Protein AF-X1Q2E0-F1 (afdb_monomer)

Foldseek 3Di:
DPQLPVPVVVVVVQVVCVVVVFHEAEAELVVQLCVVVVVADPPCLVVDDPVSSQVSSVVSLVVVLVVLVVHPHYDYPWFQWDDDDPDIDGGDDLVSVLSSVDPDFDQDDDDLVSSVVSCVVPHPDDDDSVRSVVVSVSRVVSRVCSVVSSVDD

Nearest PDB structures (foldseek):
  7owk-assembly1_B  TM=7.702E-01  e=1.950E-05  Candidatus Odinarchaeum yellowstonii
  6pk5-assembly1_A  TM=8.233E-01  e=7.791E-05  Methanotorris igneus
  6pk5-assembly2_E  TM=7.159E-01  e=9.754E-06  Methanotorris igneus
  7owl-assembly2_F  TM=7.571E-01  e=6.869E-05  Candidatus Odinarchaeum yellowstonii
  7owe-assembly1_E  TM=7.292E-01  e=2.923E-04  Candidatus Odinarchaeum yellowstonii

pLDDT: mean 93.04, std 6.75, range [54.41, 98.38]

Radius of gyration: 15.79 Å; Cα contacts (8 Å, |Δi|>4): 150; chains: 1; bounding box: 39×36×35 Å

Organism: NCBI:txid412755

InterPro domains:
  IPR027417 P-loop containing nucleoside triphosphate hydrolase [G3DSA:3.40.50.300] (1-150)

Structure (mmCIF, N/CA/C/O backbone):
data_AF-X1Q2E0-F1
#
_entry.id   AF-X1Q2E0-F1
#
loop_
_atom_site.group_PDB
_atom_site.id
_atom_site.type_symbol
_atom_site.label_atom_id
_atom_site.label_alt_id
_atom_site.label_comp_id
_atom_site.label_asym_id
_atom_site.label_entity_id
_atom_site.label_seq_id
_atom_site.pdbx_PDB_ins_code
_atom_site.Cartn_x
_atom_site.Cartn_y
_atom_site.Cartn_z
_atom_site.occupancy
_atom_site.B_iso_or_equiv
_atom_site.auth_seq_id
_atom_site.auth_comp_id
_atom_site.auth_asym_id
_atom_site.auth_atom_id
_atom_site.pdbx_PDB_model_num
ATOM 1 N N . MET A 1 1 ? 6.641 -2.786 -0.393 1.00 62.44 1 MET A N 1
ATOM 2 C CA . MET A 1 1 ? 7.461 -3.470 -1.410 1.00 62.44 1 MET A CA 1
ATOM 3 C C . MET A 1 1 ? 6.603 -4.415 -2.249 1.00 62.44 1 MET A C 1
ATOM 5 O O . MET A 1 1 ? 5.736 -5.084 -1.691 1.00 62.44 1 MET A O 1
ATOM 9 N N . VAL A 1 2 ? 6.780 -4.417 -3.577 1.00 74.19 2 VAL A N 1
ATOM 10 C CA . VAL A 1 2 ? 6.122 -5.377 -4.493 1.00 74.19 2 VAL A CA 1
ATOM 11 C C . VAL A 1 2 ? 6.821 -6.734 -4.370 1.00 74.19 2 VAL A C 1
ATOM 13 O O . VAL A 1 2 ? 8.008 -6.778 -4.065 1.00 74.19 2 VAL A O 1
ATOM 16 N N . GLY A 1 3 ? 6.097 -7.837 -4.553 1.00 75.00 3 GLY A N 1
ATOM 17 C CA . GLY A 1 3 ? 6.678 -9.182 -4.474 1.00 75.00 3 GLY A CA 1
ATOM 18 C C . GLY A 1 3 ? 6.811 -9.753 -3.060 1.00 75.00 3 GLY A C 1
ATOM 19 O O . GLY A 1 3 ? 7.333 -10.847 -2.911 1.00 75.00 3 GLY A O 1
ATOM 20 N N . VAL A 1 4 ? 6.315 -9.063 -2.021 1.00 83.31 4 VAL A N 1
ATOM 21 C CA . VAL A 1 4 ? 6.207 -9.615 -0.650 1.00 83.31 4 VAL A CA 1
ATOM 22 C C . VAL A 1 4 ? 4.940 -10.475 -0.475 1.00 83.31 4 VAL A C 1
ATOM 24 O O . VAL A 1 4 ? 4.862 -11.268 0.457 1.00 83.31 4 VAL A O 1
ATOM 27 N N . ASP A 1 5 ? 3.980 -10.390 -1.404 1.00 85.94 5 ASP A N 1
ATOM 28 C CA . ASP A 1 5 ? 2.653 -11.034 -1.331 1.00 85.94 5 ASP A CA 1
ATOM 29 C C . ASP A 1 5 ? 1.873 -10.669 -0.052 1.00 85.94 5 ASP A C 1
ATOM 31 O O . ASP A 1 5 ? 1.342 -11.501 0.688 1.00 85.94 5 ASP A O 1
ATOM 35 N N . LYS A 1 6 ? 1.811 -9.357 0.223 1.00 91.69 6 LYS A N 1
ATOM 36 C CA . LYS A 1 6 ? 1.080 -8.809 1.376 1.00 91.69 6 LYS A CA 1
ATOM 37 C C . LYS A 1 6 ? -0.389 -9.226 1.369 1.00 91.69 6 LYS A C 1
ATOM 39 O O . LYS A 1 6 ? -0.948 -9.468 2.430 1.00 91.69 6 LYS A O 1
ATOM 44 N N . LYS A 1 7 ? -1.014 -9.300 0.190 1.00 92.38 7 LYS A N 1
ATOM 45 C CA . LYS A 1 7 ? -2.447 -9.578 0.066 1.00 92.38 7 LYS A CA 1
ATOM 46 C C . LYS A 1 7 ? -2.789 -10.964 0.620 1.00 92.38 7 LYS A C 1
ATOM 48 O O . LYS A 1 7 ? -3.563 -11.043 1.567 1.00 92.38 7 LYS A O 1
ATOM 53 N N . SER A 1 8 ? -2.144 -12.018 0.116 1.00 92.75 8 SER A N 1
ATOM 54 C CA . SER A 1 8 ? -2.358 -13.395 0.587 1.00 92.75 8 SER A CA 1
ATOM 55 C C . SER A 1 8 ? -2.076 -13.544 2.085 1.00 92.75 8 SER A C 1
ATOM 57 O O . SER A 1 8 ? -2.806 -14.223 2.812 1.00 92.75 8 SER A O 1
ATOM 59 N N . TYR A 1 9 ? -1.031 -12.874 2.583 1.00 94.88 9 TYR A N 1
ATOM 60 C CA . TYR A 1 9 ? -0.718 -12.868 4.010 1.00 94.88 9 TYR A CA 1
ATOM 61 C C . TYR A 1 9 ? -1.828 -12.208 4.845 1.00 94.88 9 TYR A C 1
ATOM 63 O O . TYR A 1 9 ? -2.296 -12.793 5.819 1.00 94.88 9 TYR A O 1
ATOM 71 N N . LEU A 1 10 ? -2.299 -11.023 4.450 1.00 96.75 10 LEU A N 1
ATOM 72 C CA . LEU A 1 10 ? -3.339 -10.292 5.177 1.00 96.75 10 LEU A CA 1
ATOM 73 C C . LEU A 1 10 ? -4.707 -10.980 5.104 1.00 96.75 10 LEU A C 1
ATOM 75 O O . LEU A 1 10 ? -5.447 -10.957 6.082 1.00 96.75 10 LEU A O 1
ATOM 79 N N . GLU A 1 11 ? -5.025 -11.663 4.006 1.00 96.62 11 GLU A N 1
ATOM 80 C CA . GLU A 1 11 ? -6.220 -12.512 3.914 1.00 96.62 11 GLU A CA 1
ATOM 81 C C . GLU A 1 11 ? -6.176 -13.666 4.928 1.00 96.62 11 GLU A C 1
ATOM 83 O O . GLU A 1 11 ? -7.188 -13.990 5.553 1.00 96.62 11 GLU A O 1
ATOM 88 N N . LYS A 1 12 ? -4.997 -14.265 5.159 1.00 97.00 12 LYS A N 1
ATOM 89 C CA . LYS A 1 12 ? -4.812 -15.264 6.227 1.00 97.00 12 LYS A CA 1
ATOM 90 C C . LYS A 1 12 ? -5.002 -14.652 7.615 1.00 97.00 12 LYS A C 1
ATOM 92 O O . LYS A 1 12 ? -5.640 -15.291 8.444 1.00 97.00 12 LYS A O 1
ATOM 97 N N . VAL A 1 13 ? -4.510 -13.433 7.848 1.00 96.81 13 VAL A N 1
ATOM 98 C CA . VAL A 1 13 ? -4.729 -12.703 9.112 1.00 96.81 13 VAL A CA 1
ATOM 99 C C . VAL A 1 13 ? -6.219 -12.448 9.347 1.00 96.81 13 VAL A C 1
ATOM 101 O O . VAL A 1 13 ? -6.713 -12.727 10.434 1.00 96.81 13 VAL A O 1
ATOM 104 N N . CYS A 1 14 ? -6.952 -11.989 8.330 1.00 97.44 14 CYS A N 1
ATOM 105 C CA . CYS A 1 14 ? -8.390 -11.729 8.449 1.00 97.44 14 CYS A CA 1
ATOM 106 C C . CYS A 1 14 ? -9.177 -13.014 8.728 1.00 97.44 14 CYS A C 1
ATOM 108 O O . CYS A 1 14 ? -10.040 -13.028 9.600 1.00 97.44 14 CYS A O 1
ATOM 110 N N . ARG A 1 15 ? -8.840 -14.120 8.051 1.00 97.56 15 ARG A N 1
ATOM 111 C CA . ARG A 1 15 ? -9.437 -15.434 8.333 1.00 97.56 15 ARG A CA 1
ATOM 112 C C . ARG A 1 15 ? -9.165 -15.891 9.766 1.00 97.56 15 ARG A C 1
ATOM 114 O O . ARG A 1 15 ? -10.098 -16.294 10.448 1.00 97.56 15 ARG A O 1
ATOM 121 N N . PHE A 1 16 ? -7.922 -15.783 10.232 1.00 97.88 16 PHE A N 1
ATOM 122 C CA . PHE A 1 16 ? -7.570 -16.130 11.609 1.00 97.88 16 PHE A CA 1
ATOM 123 C C . PHE A 1 16 ? -8.332 -15.267 12.629 1.00 97.88 16 PHE A C 1
ATOM 125 O O . PHE A 1 16 ? -8.815 -15.776 13.637 1.00 97.88 16 PHE A O 1
ATOM 132 N N . ALA A 1 17 ? -8.491 -13.968 12.366 1.00 97.50 17 ALA A N 1
ATOM 133 C CA . ALA A 1 17 ? -9.289 -13.081 13.208 1.00 97.50 17 ALA A CA 1
ATOM 134 C C . ALA A 1 17 ? -10.772 -13.499 13.237 1.00 97.50 17 ALA A C 1
ATOM 136 O O . ALA A 1 17 ? -11.357 -13.599 14.317 1.00 97.50 17 ALA A O 1
ATOM 137 N N . ALA A 1 18 ? -11.348 -13.834 12.079 1.00 96.75 18 ALA A N 1
ATOM 138 C CA . ALA A 1 18 ? -12.731 -14.289 11.963 1.00 96.75 18 ALA A CA 1
ATOM 139 C C . ALA A 1 18 ? -12.978 -15.611 12.714 1.00 96.75 18 ALA A C 1
ATOM 141 O O . ALA A 1 18 ? -13.977 -15.736 13.420 1.00 96.75 18 ALA A O 1
ATOM 142 N N . GLU A 1 19 ? -12.039 -16.561 12.645 1.00 97.75 19 GLU A N 1
ATOM 143 C CA . GLU A 1 19 ? -12.060 -17.807 13.434 1.00 97.75 19 GLU A CA 1
ATOM 144 C C . GLU A 1 19 ? -12.065 -17.545 14.953 1.00 97.75 19 GLU A C 1
ATOM 146 O O . GLU A 1 19 ? -12.560 -18.364 15.724 1.00 97.75 19 GLU A O 1
ATOM 151 N N . ASN A 1 20 ? -11.576 -16.378 15.381 1.00 97.06 20 ASN A N 1
ATOM 152 C CA . ASN A 1 20 ? -11.572 -15.914 16.769 1.00 97.06 20 ASN A CA 1
ATOM 153 C C . ASN A 1 20 ? -12.684 -14.885 17.069 1.00 97.06 20 ASN A C 1
ATOM 155 O O . ASN A 1 20 ? -12.625 -14.180 18.079 1.00 97.06 20 ASN A O 1
ATOM 159 N N . GLY A 1 21 ? -13.699 -14.774 16.205 1.00 96.75 21 GLY A N 1
ATOM 160 C CA . GLY A 1 21 ? -14.857 -13.898 16.414 1.00 96.75 21 GLY A CA 1
ATOM 161 C C . GLY A 1 21 ? -14.556 -12.403 16.273 1.00 96.75 21 GLY A C 1
ATOM 162 O O . GLY A 1 21 ? -15.262 -11.577 16.852 1.00 96.75 21 GLY A O 1
ATOM 163 N N . LYS A 1 22 ? -13.500 -12.039 15.539 1.00 96.38 22 LYS A N 1
ATOM 164 C CA . LYS A 1 22 ? -13.145 -10.652 15.222 1.00 96.38 22 LYS A CA 1
ATOM 165 C C . LYS A 1 22 ? -13.347 -10.396 13.735 1.00 96.38 22 LYS A C 1
ATOM 167 O O . LYS A 1 22 ? -12.642 -10.973 12.912 1.00 96.38 22 LYS A O 1
ATOM 172 N N . ASP A 1 23 ? -14.280 -9.510 13.404 1.00 95.06 23 ASP A N 1
ATOM 173 C CA . ASP A 1 23 ? -14.415 -9.015 12.036 1.00 95.06 23 ASP A CA 1
ATOM 174 C C . ASP A 1 23 ? -13.353 -7.944 11.755 1.00 95.06 23 ASP A C 1
ATOM 176 O O . ASP A 1 23 ? -13.096 -7.078 12.600 1.00 95.06 23 ASP A O 1
ATOM 180 N N . VAL A 1 24 ? -12.708 -8.036 10.591 1.00 97.44 24 VAL A N 1
ATOM 181 C CA . VAL A 1 24 ? -11.613 -7.154 10.173 1.00 97.44 24 VAL A CA 1
ATOM 182 C C . VAL A 1 24 ? -11.830 -6.734 8.727 1.00 97.44 24 VAL A C 1
ATOM 184 O O . VAL A 1 24 ? -11.747 -7.545 7.804 1.00 97.44 24 VAL A O 1
ATOM 187 N N . LEU A 1 25 ? -12.030 -5.435 8.515 1.00 97.50 25 LEU A N 1
ATOM 188 C CA . LEU A 1 25 ? -12.172 -4.872 7.180 1.00 97.50 25 LEU A CA 1
ATOM 189 C C . LEU A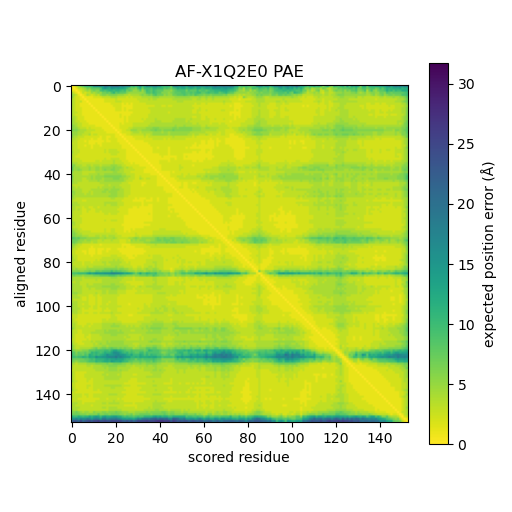 1 25 ? -10.798 -4.704 6.513 1.00 97.50 25 LEU A C 1
ATOM 191 O O . LEU A 1 25 ? -10.026 -3.812 6.866 1.00 97.50 25 LEU A O 1
ATOM 195 N N . LEU A 1 26 ? -10.502 -5.524 5.501 1.00 97.88 26 LEU A N 1
ATOM 196 C CA . LEU A 1 26 ? -9.284 -5.405 4.693 1.00 97.88 26 LEU A CA 1
ATOM 197 C C . LEU A 1 26 ? -9.493 -4.473 3.490 1.00 97.88 26 LEU A C 1
ATOM 199 O O . LEU A 1 26 ? -10.248 -4.769 2.567 1.00 97.88 26 LEU A O 1
ATOM 203 N N . CYS A 1 27 ? -8.771 -3.354 3.465 1.00 97.94 27 CYS A N 1
ATOM 204 C CA . CYS A 1 27 ? -8.768 -2.386 2.373 1.00 97.94 27 CYS A CA 1
ATOM 205 C C . CYS A 1 27 ? -7.461 -2.460 1.568 1.00 97.94 27 CYS A C 1
ATOM 207 O O . CYS A 1 27 ? -6.434 -1.933 1.997 1.00 97.94 27 CYS A O 1
ATOM 209 N N . ASN A 1 28 ? -7.495 -3.054 0.371 1.00 97.44 28 ASN A N 1
ATOM 210 C CA . ASN A 1 28 ? -6.367 -3.034 -0.568 1.00 97.44 2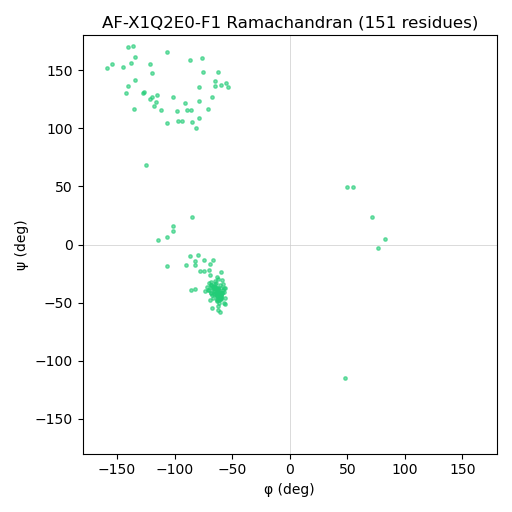8 ASN A CA 1
ATOM 211 C C . ASN A 1 28 ? -6.377 -1.752 -1.412 1.00 97.44 28 ASN A C 1
ATOM 213 O O . ASN A 1 28 ? -7.168 -1.628 -2.347 1.00 97.44 28 ASN A O 1
ATOM 217 N N . VAL A 1 29 ? -5.475 -0.811 -1.113 1.00 96.94 29 VAL A N 1
ATOM 218 C CA . VAL A 1 29 ? -5.445 0.502 -1.785 1.00 96.94 29 VAL A CA 1
ATOM 219 C C . VAL A 1 29 ? -5.228 0.354 -3.289 1.00 96.94 29 VAL A C 1
ATOM 221 O O . VAL A 1 29 ? -5.959 0.949 -4.071 1.00 96.94 29 VAL A O 1
ATOM 224 N N . GLY A 1 30 ? -4.274 -0.484 -3.708 1.00 94.56 30 GLY A N 1
ATOM 225 C CA . GLY A 1 30 ? -3.982 -0.686 -5.130 1.00 94.56 30 GLY A CA 1
ATOM 226 C C . GLY A 1 30 ? -5.186 -1.193 -5.929 1.00 94.56 30 GLY A C 1
ATOM 227 O O . GLY A 1 30 ? -5.449 -0.690 -7.015 1.00 94.56 30 GLY A O 1
ATOM 228 N N . GLU A 1 31 ? -5.953 -2.136 -5.379 1.00 95.56 31 GLU A N 1
ATOM 229 C CA . GLU A 1 31 ? -7.146 -2.688 -6.040 1.00 95.56 31 GLU A CA 1
ATOM 230 C C . GLU A 1 31 ? -8.269 -1.660 -6.135 1.00 95.56 31 GLU A C 1
ATOM 232 O O . GLU A 1 31 ? -8.886 -1.523 -7.187 1.00 95.56 31 GLU A O 1
ATOM 237 N N . GLN A 1 32 ? -8.490 -0.893 -5.066 1.00 97.06 32 GLN A N 1
ATOM 238 C CA . GLN A 1 32 ? -9.485 0.180 -5.059 1.00 97.06 32 GLN A CA 1
ATOM 239 C C . GLN A 1 32 ? -9.138 1.273 -6.073 1.00 97.06 32 GLN A C 1
ATOM 241 O O . GLN A 1 32 ? -10.023 1.769 -6.761 1.00 97.06 32 GLN A O 1
ATOM 246 N N . MET A 1 33 ? -7.850 1.588 -6.243 1.00 97.44 33 MET A N 1
ATOM 247 C CA . MET A 1 33 ? -7.413 2.530 -7.273 1.00 97.44 33 MET A CA 1
ATOM 248 C C . MET A 1 33 ? -7.691 2.010 -8.691 1.00 97.44 33 MET A C 1
ATOM 250 O O . MET A 1 33 ? -8.146 2.779 -9.532 1.00 97.44 33 MET A O 1
ATOM 254 N N . TYR A 1 34 ? -7.445 0.724 -8.973 1.00 97.00 34 TYR A N 1
ATOM 255 C CA . TYR A 1 34 ? -7.799 0.140 -10.275 1.00 97.00 34 TYR A CA 1
ATOM 256 C C . TYR A 1 34 ? -9.317 0.075 -10.492 1.00 97.00 34 TYR A C 1
ATOM 258 O O . TYR A 1 34 ? -9.774 0.307 -11.607 1.00 97.00 34 TYR A O 1
ATOM 266 N N . ALA A 1 35 ? -10.100 -0.198 -9.445 1.00 97.00 35 ALA A N 1
ATOM 267 C CA . ALA A 1 35 ? -11.560 -0.211 -9.527 1.00 97.00 35 ALA A CA 1
ATOM 268 C C . ALA A 1 35 ? -12.139 1.179 -9.853 1.00 97.00 35 ALA A C 1
ATOM 270 O O . ALA A 1 35 ? -13.093 1.281 -10.620 1.00 97.00 35 ALA A O 1
ATOM 271 N N . GLU A 1 36 ? -11.550 2.246 -9.306 1.00 96.62 36 GLU A N 1
ATOM 272 C CA . GLU A 1 36 ? -11.956 3.631 -9.577 1.00 96.62 36 GLU A CA 1
ATOM 273 C C . GLU A 1 36 ? -11.443 4.155 -10.935 1.00 96.62 36 GLU A C 1
ATOM 275 O O . GLU A 1 36 ? -12.037 5.063 -11.517 1.00 96.62 36 GLU A O 1
ATOM 280 N N . ALA A 1 37 ? -10.375 3.566 -11.480 1.00 96.19 37 ALA A N 1
ATOM 281 C CA . ALA A 1 37 ? -9.790 3.946 -12.765 1.00 96.19 37 ALA A CA 1
ATOM 282 C C . ALA A 1 37 ? -9.687 2.748 -13.735 1.00 96.19 37 ALA A C 1
ATOM 284 O O . ALA A 1 37 ? -8.576 2.315 -14.066 1.00 96.19 37 ALA A O 1
ATOM 285 N N . PRO A 1 38 ? -10.828 2.221 -14.229 1.00 95.06 38 PRO A N 1
ATOM 286 C CA . PRO A 1 38 ? -10.863 1.044 -15.104 1.00 95.06 38 PRO A CA 1
ATOM 287 C C . PRO A 1 38 ? -10.221 1.283 -16.480 1.00 95.06 38 PRO A C 1
ATOM 289 O O . PRO A 1 38 ? -9.956 0.333 -17.210 1.00 95.06 38 PRO A O 1
ATOM 292 N N . ASP A 1 39 ? -9.958 2.541 -16.847 1.00 96.25 39 ASP A N 1
ATOM 293 C CA . ASP A 1 39 ? -9.234 2.907 -18.065 1.00 96.25 39 ASP A CA 1
ATOM 294 C C . ASP A 1 39 ? -7.719 2.643 -17.978 1.00 96.25 39 ASP A C 1
ATOM 296 O O . ASP A 1 39 ? -7.029 2.675 -18.997 1.00 96.25 39 ASP A O 1
ATOM 300 N N . ILE A 1 40 ? -7.182 2.386 -16.780 1.00 95.44 40 ILE A N 1
ATOM 301 C CA . ILE A 1 40 ? -5.758 2.129 -16.563 1.00 95.44 40 ILE A CA 1
ATOM 302 C C . ILE A 1 40 ? -5.483 0.621 -16.672 1.00 95.44 40 ILE A C 1
ATOM 304 O O . ILE A 1 40 ? -6.009 -0.154 -15.871 1.00 95.44 40 ILE A O 1
ATOM 308 N N . PRO A 1 41 ? -4.599 0.175 -17.584 1.00 93.56 41 PRO A N 1
ATOM 309 C CA . PRO A 1 41 ? -4.245 -1.236 -17.692 1.00 93.56 41 PRO A CA 1
ATOM 310 C C . PRO A 1 41 ? -3.575 -1.780 -16.425 1.00 93.56 41 PRO A C 1
ATOM 312 O O . PRO A 1 41 ? -2.812 -1.080 -15.751 1.00 93.56 41 PRO A O 1
ATOM 315 N N . ALA A 1 42 ? -3.789 -3.065 -16.143 1.00 89.75 42 ALA A N 1
ATOM 316 C CA . ALA A 1 42 ? -3.137 -3.751 -15.033 1.00 89.75 42 ALA A CA 1
ATOM 317 C C . ALA A 1 42 ? -1.604 -3.603 -15.095 1.00 89.75 42 ALA A C 1
ATOM 319 O O . ALA A 1 42 ? -0.981 -3.709 -16.152 1.00 89.75 42 ALA A O 1
ATOM 320 N N . GLY A 1 43 ? -0.992 -3.316 -13.947 1.00 87.94 43 GLY A N 1
ATOM 321 C CA . GLY A 1 43 ? 0.446 -3.059 -13.822 1.00 87.94 43 GLY A CA 1
ATOM 322 C C . GLY A 1 43 ? 0.907 -1.673 -14.293 1.00 87.94 43 GLY A C 1
ATOM 323 O O . GLY A 1 43 ? 2.083 -1.358 -14.141 1.00 87.94 43 GLY A O 1
ATOM 324 N N . LYS A 1 44 ? 0.017 -0.825 -14.830 1.00 91.50 44 LYS A N 1
ATOM 325 C CA . LYS A 1 44 ? 0.365 0.494 -15.396 1.00 91.50 44 LYS A CA 1
ATOM 326 C C . LYS A 1 44 ? -0.052 1.680 -14.537 1.00 91.50 44 LYS A C 1
ATOM 328 O O . LYS A 1 44 ? 0.121 2.824 -14.946 1.00 91.50 44 LYS A O 1
ATOM 333 N N . ILE A 1 45 ? -0.553 1.453 -13.324 1.00 94.19 45 ILE A N 1
ATOM 334 C CA . ILE A 1 45 ? -1.033 2.55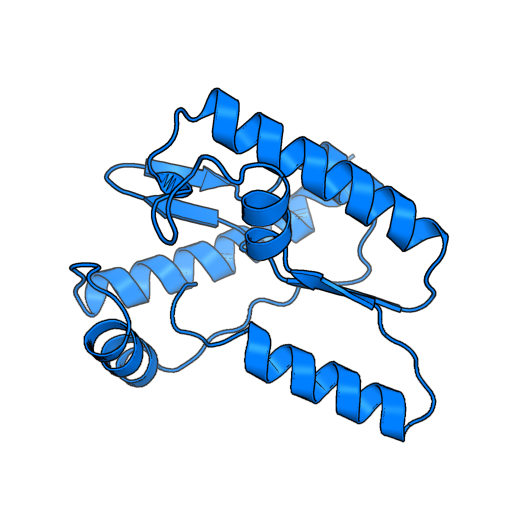4 -12.479 1.00 94.19 45 ILE A CA 1
ATOM 335 C C . ILE A 1 45 ? 0.048 3.564 -12.100 1.00 94.19 45 ILE A C 1
ATOM 337 O O . ILE A 1 45 ? -0.249 4.744 -11.971 1.00 94.19 45 ILE A O 1
ATOM 341 N N . LEU A 1 46 ? 1.307 3.137 -11.991 1.00 93.25 46 LEU A N 1
ATOM 342 C CA . LEU A 1 46 ? 2.430 4.038 -11.717 1.00 93.25 46 LEU A CA 1
ATOM 343 C C . LEU A 1 46 ? 2.918 4.798 -12.966 1.00 93.25 46 LEU A C 1
ATOM 345 O O . LEU A 1 46 ? 3.717 5.721 -12.835 1.00 93.25 46 LEU A O 1
ATOM 349 N N . ASP A 1 47 ? 2.434 4.454 -14.165 1.00 93.00 47 ASP A N 1
ATOM 350 C CA . ASP A 1 47 ? 2.789 5.135 -15.418 1.00 93.00 47 ASP A CA 1
ATOM 351 C C . ASP A 1 47 ? 1.912 6.365 -15.719 1.00 93.00 47 ASP A C 1
ATOM 353 O O . ASP A 1 47 ? 2.224 7.131 -16.634 1.00 93.00 47 ASP A O 1
ATOM 357 N N . ILE A 1 48 ? 0.829 6.588 -14.967 1.00 94.56 48 ILE A N 1
ATOM 358 C CA . ILE A 1 48 ? -0.050 7.748 -15.172 1.00 94.56 48 ILE A CA 1
ATOM 359 C C . ILE A 1 48 ? 0.571 9.046 -14.619 1.00 94.56 48 ILE 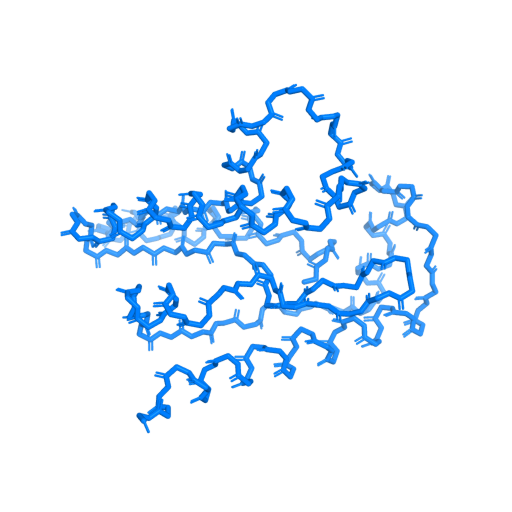A C 1
ATOM 361 O O . ILE A 1 48 ? 1.430 9.003 -13.735 1.00 94.56 48 ILE A O 1
ATOM 365 N N . PRO A 1 49 ? 0.106 10.233 -15.062 1.00 94.81 49 PRO A N 1
ATOM 366 C CA . PRO A 1 49 ? 0.604 11.504 -14.546 1.00 94.81 49 PRO A CA 1
ATOM 367 C C . PRO A 1 49 ? 0.488 11.615 -13.023 1.00 94.81 49 PRO A C 1
ATOM 369 O O . PRO A 1 49 ? -0.549 11.292 -12.442 1.00 94.81 49 PRO A O 1
ATOM 372 N N . MET A 1 50 ? 1.513 12.172 -12.375 1.00 92.12 50 MET A N 1
ATOM 373 C CA . MET A 1 50 ? 1.604 12.198 -10.909 1.00 92.12 50 MET A CA 1
ATOM 374 C C . MET A 1 50 ? 0.417 12.873 -10.222 1.00 92.12 50 MET A C 1
ATOM 376 O O . MET A 1 50 ? -0.069 12.389 -9.202 1.00 92.12 50 MET A O 1
ATOM 380 N N . LYS A 1 51 ? -0.108 13.949 -10.816 1.00 94.19 51 LYS A N 1
ATOM 381 C CA . LYS A 1 51 ? -1.318 14.623 -10.330 1.00 94.19 51 LYS A CA 1
ATOM 382 C C . LYS A 1 51 ? -2.530 13.686 -10.330 1.00 94.19 51 LYS A C 1
ATOM 384 O O . LYS A 1 51 ? -3.290 13.678 -9.366 1.00 94.19 51 LYS A O 1
ATOM 389 N N . ARG A 1 52 ? -2.684 12.875 -11.383 1.00 96.38 52 ARG A N 1
ATOM 390 C CA . ARG A 1 52 ? -3.759 11.883 -11.501 1.00 96.38 52 ARG A CA 1
ATOM 391 C C . ARG A 1 52 ? -3.583 10.774 -10.466 1.00 96.38 52 ARG A C 1
ATOM 393 O O . ARG A 1 52 ? -4.537 10.467 -9.762 1.00 96.38 52 ARG A O 1
ATOM 400 N N . LEU A 1 53 ? -2.364 10.249 -10.309 1.00 95.75 53 LEU A N 1
ATOM 401 C CA . LEU A 1 53 ? -2.062 9.217 -9.310 1.00 95.75 53 LEU A CA 1
ATOM 402 C C . LEU A 1 53 ? -2.337 9.692 -7.881 1.00 95.75 53 LEU A C 1
ATOM 404 O O . LEU A 1 53 ? -2.936 8.971 -7.087 1.00 95.75 53 LEU A O 1
ATOM 408 N N . SER A 1 54 ? -1.924 10.912 -7.541 1.00 94.94 54 SER A N 1
ATOM 409 C CA . SER A 1 54 ? -2.210 11.500 -6.232 1.00 94.94 54 SER A CA 1
ATOM 410 C C . SER A 1 54 ? -3.703 11.742 -6.026 1.00 94.94 54 SER A C 1
ATOM 412 O O . SER A 1 54 ? -4.211 11.401 -4.965 1.00 94.94 54 SER A O 1
ATOM 414 N N . SER A 1 55 ? -4.425 12.252 -7.029 1.00 96.31 55 SER A N 1
ATOM 415 C CA . SER A 1 55 ? -5.880 12.442 -6.937 1.00 96.31 55 SER A CA 1
ATOM 416 C C . SER A 1 55 ? -6.622 11.124 -6.705 1.00 96.31 55 SER A C 1
ATOM 418 O O . SER A 1 55 ? -7.470 11.058 -5.822 1.00 96.31 55 SER A O 1
ATOM 420 N N . LEU A 1 56 ? -6.270 10.077 -7.457 1.00 97.12 56 LEU A N 1
ATOM 421 C CA . LEU A 1 56 ? -6.868 8.746 -7.346 1.00 97.12 56 LEU A CA 1
ATOM 422 C C . LEU A 1 56 ? -6.636 8.148 -5.954 1.00 97.12 56 LEU A C 1
ATOM 424 O O . LEU A 1 56 ? -7.570 7.719 -5.290 1.00 97.12 56 LEU A O 1
ATOM 428 N N . ARG A 1 57 ? -5.395 8.209 -5.455 1.00 97.00 57 ARG A N 1
ATOM 429 C CA . ARG A 1 57 ? -5.072 7.756 -4.093 1.00 97.00 57 ARG A CA 1
ATOM 430 C C . ARG A 1 57 ? -5.846 8.523 -3.034 1.00 97.00 57 ARG A C 1
ATOM 432 O O . ARG A 1 57 ? -6.380 7.906 -2.120 1.00 97.00 57 ARG A O 1
ATOM 439 N N . ARG A 1 58 ? -5.926 9.853 -3.154 1.00 97.38 58 ARG A N 1
ATOM 440 C CA . ARG A 1 58 ? -6.672 10.667 -2.189 1.00 97.38 58 ARG A CA 1
ATOM 441 C C . ARG A 1 58 ? -8.159 10.317 -2.184 1.00 97.38 58 ARG A C 1
ATOM 443 O O . ARG A 1 58 ? -8.754 10.292 -1.110 1.00 97.38 58 ARG A O 1
ATOM 450 N N . SER A 1 59 ? -8.737 10.018 -3.345 1.00 97.88 59 SER A N 1
ATOM 451 C CA . SER A 1 59 ? -10.122 9.552 -3.464 1.00 97.88 59 SER A CA 1
ATOM 452 C C . SER A 1 59 ? -10.329 8.219 -2.734 1.00 97.88 59 SER A C 1
ATOM 454 O O . SER A 1 59 ? -11.105 8.155 -1.783 1.00 97.88 59 SER A O 1
ATOM 456 N N . VAL A 1 60 ? -9.505 7.210 -3.030 1.00 98.31 60 VAL A N 1
ATOM 457 C CA . VAL A 1 60 ? -9.538 5.904 -2.348 1.00 98.31 60 VAL A CA 1
ATOM 458 C C . VAL A 1 60 ? -9.380 6.033 -0.828 1.00 98.31 60 VAL A C 1
ATOM 460 O O . VAL A 1 60 ? -10.143 5.442 -0.064 1.00 98.31 60 VAL A O 1
ATOM 463 N N . PHE A 1 61 ? -8.420 6.833 -0.353 1.00 98.19 61 PHE A N 1
ATOM 464 C CA . PHE A 1 61 ? -8.225 7.038 1.085 1.00 98.19 61 PHE A CA 1
ATOM 465 C C . PHE A 1 61 ? -9.411 7.738 1.750 1.00 98.19 61 PHE A C 1
ATOM 467 O O . PHE A 1 61 ? -9.727 7.421 2.894 1.00 98.19 61 PHE A O 1
ATOM 474 N N . LYS A 1 62 ? -10.098 8.650 1.053 1.00 98.00 62 LYS A N 1
ATOM 475 C CA . LYS A 1 62 ? -11.316 9.289 1.570 1.00 98.00 62 LYS A CA 1
ATOM 476 C C . LYS A 1 62 ? -12.391 8.241 1.876 1.00 98.00 62 LYS A C 1
ATOM 478 O O . LYS A 1 62 ? -12.998 8.297 2.946 1.00 98.00 62 LYS A O 1
ATOM 483 N N . ASP A 1 63 ? -12.576 7.267 0.991 1.00 97.88 63 ASP A N 1
ATOM 484 C CA . ASP A 1 63 ? -13.551 6.191 1.182 1.00 97.88 63 ASP A CA 1
ATOM 485 C C . ASP A 1 63 ? -13.127 5.210 2.282 1.00 97.88 63 ASP A C 1
ATOM 487 O O . ASP A 1 63 ? -13.955 4.783 3.088 1.00 97.88 63 ASP A O 1
ATOM 491 N N . ILE A 1 64 ? -11.832 4.887 2.370 1.00 98.19 64 ILE A N 1
ATOM 492 C CA . ILE A 1 64 ? -11.282 4.070 3.464 1.00 98.19 64 ILE A CA 1
ATOM 493 C C . ILE A 1 64 ? -11.532 4.743 4.817 1.00 98.19 64 ILE A C 1
ATOM 495 O O . ILE A 1 64 ? -12.019 4.087 5.734 1.00 98.19 64 ILE A O 1
ATOM 499 N N . ILE A 1 65 ? -11.261 6.045 4.939 1.00 97.88 65 ILE A N 1
ATOM 500 C CA . ILE A 1 65 ? -11.497 6.814 6.171 1.00 97.88 65 ILE A CA 1
ATOM 501 C C . ILE A 1 65 ? -12.987 6.829 6.529 1.00 97.88 65 ILE A C 1
ATOM 503 O O . ILE A 1 65 ? -13.342 6.717 7.701 1.00 97.88 65 ILE A O 1
ATOM 507 N N . ALA A 1 66 ? -13.879 6.943 5.541 1.00 97.38 66 ALA A N 1
ATOM 508 C CA . ALA A 1 66 ? -15.316 6.866 5.786 1.00 97.38 66 ALA A CA 1
ATOM 509 C C . ALA A 1 66 ? -15.727 5.494 6.348 1.00 97.38 66 ALA A C 1
ATOM 511 O O . ALA A 1 66 ? -16.495 5.439 7.306 1.00 97.38 66 ALA A O 1
ATOM 512 N N . ARG A 1 67 ? -15.174 4.398 5.811 1.00 96.69 67 ARG A N 1
ATOM 513 C CA . ARG A 1 67 ? -15.430 3.035 6.308 1.00 96.69 67 ARG A CA 1
ATOM 514 C C . ARG A 1 67 ? -14.798 2.758 7.671 1.00 96.69 67 ARG A C 1
ATOM 516 O O . ARG A 1 67 ? -15.404 2.050 8.472 1.00 96.69 67 ARG A O 1
ATOM 523 N N . ALA A 1 68 ? -13.637 3.346 7.961 1.00 96.06 68 ALA A N 1
ATOM 524 C CA . ALA A 1 68 ? -12.970 3.224 9.257 1.00 96.06 68 ALA A CA 1
ATOM 525 C C . ALA A 1 68 ? -13.847 3.733 10.413 1.00 96.06 68 ALA A C 1
ATOM 527 O O . ALA A 1 68 ? -13.805 3.181 11.501 1.00 96.06 68 ALA A O 1
ATOM 528 N N . LYS A 1 69 ? -14.717 4.723 10.169 1.00 93.88 69 LYS A N 1
ATOM 529 C CA . LYS A 1 69 ? -15.675 5.218 11.177 1.00 93.88 69 LYS A CA 1
ATOM 530 C C . LYS A 1 69 ? -16.795 4.231 11.518 1.00 93.88 69 LYS A C 1
ATOM 532 O O . LYS A 1 69 ? -17.485 4.436 12.510 1.00 93.88 69 LYS A O 1
ATOM 537 N N . ALA A 1 70 ? -17.016 3.224 10.678 1.00 93.19 70 ALA A N 1
ATOM 538 C CA . ALA A 1 70 ? -18.094 2.248 10.813 1.00 93.19 70 ALA A CA 1
ATOM 539 C C . ALA A 1 70 ? -17.583 0.823 11.090 1.00 93.19 70 ALA A C 1
ATOM 541 O O . ALA A 1 70 ? -18.384 -0.105 11.113 1.00 93.19 70 ALA A O 1
ATOM 542 N N . SER A 1 71 ? -16.269 0.643 11.254 1.00 93.62 71 SER A N 1
ATOM 543 C CA . SER A 1 71 ? -15.633 -0.668 11.418 1.00 93.62 71 SER A CA 1
ATOM 544 C C . SER A 1 71 ? -14.772 -0.670 12.675 1.00 93.62 71 SER A C 1
ATOM 546 O O . SER A 1 71 ? -13.947 0.224 12.835 1.00 93.62 71 SER A O 1
ATOM 548 N N . ASP A 1 72 ? -14.914 -1.688 13.525 1.00 93.75 72 ASP A N 1
ATOM 549 C CA . ASP A 1 72 ? -14.126 -1.796 14.762 1.00 93.75 72 ASP A CA 1
ATOM 550 C C . ASP A 1 72 ? -12.651 -2.112 14.488 1.00 93.75 72 ASP A C 1
ATOM 552 O O . ASP A 1 72 ? -11.763 -1.584 15.150 1.00 93.75 72 ASP A O 1
ATOM 556 N N . ASN A 1 73 ? -12.382 -2.980 13.506 1.00 96.88 73 ASN A N 1
ATOM 557 C CA . ASN A 1 73 ? -11.028 -3.348 13.100 1.00 96.88 73 ASN A CA 1
ATOM 558 C C . ASN A 1 73 ? -10.884 -3.164 11.589 1.00 96.88 73 ASN A C 1
ATOM 560 O O . ASN A 1 73 ? -11.695 -3.668 10.807 1.00 96.88 73 ASN A O 1
ATOM 564 N N . LEU A 1 74 ? -9.824 -2.479 11.168 1.00 97.69 74 LEU A N 1
ATOM 565 C CA . LEU A 1 74 ? -9.551 -2.205 9.763 1.00 97.69 74 LEU A CA 1
ATOM 566 C C . LEU A 1 74 ? -8.055 -2.323 9.473 1.00 97.69 74 LEU A C 1
ATOM 568 O O . LEU A 1 74 ? -7.219 -1.819 10.217 1.00 97.69 74 LEU A O 1
ATOM 572 N N . ILE A 1 75 ? -7.723 -2.963 8.355 1.00 98.38 75 ILE A N 1
ATOM 573 C CA . ILE A 1 75 ? -6.359 -3.055 7.834 1.00 98.38 75 ILE A CA 1
ATOM 574 C C . ILE A 1 75 ? -6.309 -2.341 6.488 1.00 98.38 75 ILE A C 1
ATOM 576 O O . ILE A 1 75 ? -7.013 -2.714 5.550 1.00 98.38 75 ILE A O 1
ATOM 580 N N . VAL A 1 76 ? -5.427 -1.348 6.357 1.00 98.06 76 VAL A N 1
ATOM 581 C CA . VAL A 1 76 ? -5.116 -0.719 5.065 1.00 98.06 76 VAL A CA 1
ATOM 582 C C . VAL A 1 76 ? -3.858 -1.351 4.483 1.00 98.06 76 VAL A C 1
ATOM 584 O O . VAL A 1 76 ? -2.743 -1.069 4.919 1.00 98.06 76 VAL A O 1
ATOM 587 N N . ASN A 1 77 ? -4.019 -2.181 3.457 1.00 97.44 77 ASN A N 1
ATOM 588 C CA . ASN A 1 77 ? -2.894 -2.697 2.690 1.00 97.44 77 ASN A CA 1
ATOM 589 C C . ASN A 1 77 ? -2.453 -1.652 1.658 1.00 97.44 77 ASN A C 1
ATOM 591 O O . ASN A 1 77 ? -3.054 -1.499 0.589 1.00 97.44 77 ASN A O 1
ATOM 595 N N . THR A 1 78 ? -1.384 -0.934 1.992 1.00 95.88 78 THR A N 1
ATOM 596 C CA . THR A 1 78 ? -0.759 0.081 1.141 1.00 95.88 78 THR A CA 1
ATOM 597 C C . THR A 1 78 ? 0.761 -0.053 1.160 1.00 95.88 78 THR A C 1
ATOM 599 O O . THR A 1 78 ? 1.326 -0.844 1.915 1.00 95.88 78 THR A O 1
ATOM 602 N N . HIS A 1 79 ? 1.428 0.682 0.279 1.00 95.25 79 HIS A N 1
ATOM 603 C CA . HIS A 1 79 ? 2.845 0.997 0.420 1.00 95.25 79 HIS A CA 1
ATOM 604 C C . HIS A 1 79 ? 3.016 2.252 1.280 1.00 95.25 79 HIS A C 1
ATOM 606 O O . HIS A 1 79 ? 2.083 3.053 1.370 1.00 95.25 79 HIS A O 1
ATOM 612 N N . ALA A 1 80 ? 4.197 2.439 1.868 1.00 95.38 80 ALA A N 1
ATOM 613 C CA . ALA A 1 80 ? 4.609 3.716 2.455 1.00 95.38 80 ALA A CA 1
ATOM 614 C C . ALA A 1 80 ? 5.231 4.646 1.398 1.00 95.38 80 ALA A C 1
ATOM 616 O O . ALA A 1 80 ? 4.951 5.847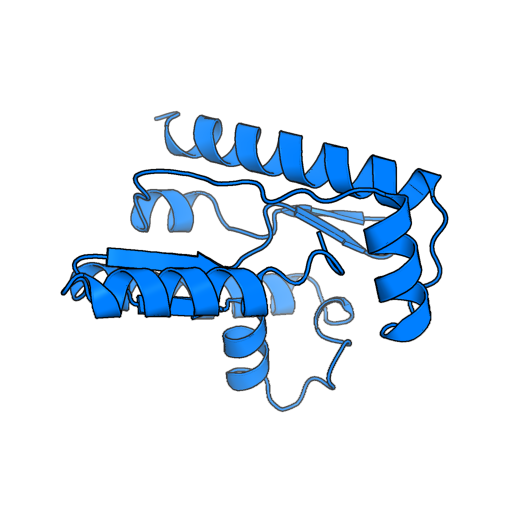 1.354 1.00 95.38 80 ALA A O 1
ATOM 617 N N . THR A 1 81 ? 6.023 4.078 0.488 1.00 94.69 81 THR A N 1
ATOM 618 C CA . THR A 1 81 ? 6.720 4.788 -0.589 1.00 94.69 81 THR A CA 1
ATOM 619 C C . THR A 1 81 ? 6.638 4.003 -1.896 1.00 94.69 81 THR A C 1
ATOM 621 O O . THR A 1 81 ? 6.442 2.788 -1.914 1.00 94.69 81 THR A O 1
ATOM 624 N N . PHE A 1 82 ? 6.767 4.710 -3.015 1.00 92.88 82 PHE A N 1
ATOM 625 C CA . PHE A 1 82 ? 6.915 4.107 -4.334 1.00 92.88 82 PHE A CA 1
ATOM 626 C C . PHE A 1 82 ? 8.242 4.531 -4.945 1.00 92.88 82 PHE A C 1
ATOM 628 O O . PHE A 1 82 ? 8.508 5.728 -5.086 1.00 92.88 82 PHE A O 1
ATOM 635 N N . ARG A 1 83 ? 9.033 3.542 -5.365 1.00 90.75 83 ARG A N 1
ATOM 636 C CA . ARG A 1 83 ? 10.142 3.736 -6.293 1.00 90.75 83 ARG A CA 1
ATOM 637 C C . ARG A 1 83 ? 9.677 3.381 -7.696 1.00 90.75 83 ARG A C 1
ATOM 639 O O . ARG A 1 83 ? 9.345 2.232 -7.974 1.00 90.75 83 ARG A O 1
ATOM 646 N N . TRP A 1 84 ? 9.639 4.377 -8.574 1.00 89.94 84 TRP A N 1
ATOM 647 C CA . TRP A 1 84 ? 9.237 4.185 -9.964 1.00 89.94 84 TRP A CA 1
ATOM 648 C C . TRP A 1 84 ? 10.075 5.050 -10.897 1.00 89.94 84 TRP A C 1
ATOM 650 O O . TRP A 1 84 ? 10.227 6.255 -10.676 1.00 89.94 84 TRP A O 1
ATOM 660 N N . ARG A 1 85 ? 10.615 4.432 -11.953 1.00 85.25 85 ARG A N 1
ATOM 661 C CA . ARG A 1 85 ? 11.577 5.052 -12.878 1.00 85.25 85 ARG A CA 1
ATOM 662 C C . ARG A 1 85 ? 12.702 5.753 -12.102 1.00 85.25 85 ARG A C 1
ATOM 664 O O . ARG A 1 85 ? 13.455 5.097 -11.394 1.00 85.25 85 ARG A O 1
ATOM 671 N N . HIS A 1 86 ? 12.801 7.076 -12.197 1.00 79.12 86 HIS A N 1
ATOM 672 C CA . HIS A 1 86 ? 13.858 7.864 -11.556 1.00 79.12 86 HIS A CA 1
ATOM 673 C C . HIS A 1 86 ? 13.398 8.572 -10.270 1.00 79.12 86 HIS A C 1
ATOM 675 O O . HIS A 1 86 ? 14.107 9.437 -9.765 1.00 79.12 86 HIS A O 1
ATOM 681 N N . GLY A 1 87 ? 12.214 8.236 -9.742 1.00 89.38 87 GLY A N 1
ATOM 682 C CA . GLY A 1 87 ? 11.607 8.921 -8.602 1.00 89.38 87 GLY A CA 1
ATOM 683 C C . GLY A 1 87 ? 11.362 8.018 -7.396 1.00 89.38 87 GLY A C 1
ATOM 684 O O . GLY A 1 87 ? 11.041 6.837 -7.539 1.00 89.38 87 GLY A O 1
ATOM 685 N N . LEU A 1 88 ? 11.478 8.616 -6.210 1.00 93.44 88 LEU A N 1
ATOM 686 C CA . LEU A 1 88 ? 10.925 8.114 -4.954 1.00 93.44 88 LEU A CA 1
ATOM 687 C C . LEU A 1 88 ? 9.865 9.107 -4.489 1.00 93.44 88 LEU A C 1
ATOM 689 O O . LEU A 1 88 ? 10.140 10.304 -4.423 1.00 93.44 88 LEU A O 1
ATOM 693 N N . PHE A 1 89 ? 8.665 8.630 -4.183 1.00 93.56 89 PHE A N 1
ATOM 694 C CA . PHE A 1 89 ? 7.579 9.497 -3.732 1.00 93.56 89 PHE A CA 1
ATOM 695 C C . PHE A 1 89 ? 6.693 8.802 -2.693 1.00 93.56 89 PHE A C 1
ATOM 697 O O . PHE A 1 89 ? 6.598 7.569 -2.685 1.00 93.56 89 PHE A O 1
ATOM 704 N N . PRO A 1 90 ? 6.037 9.570 -1.804 1.00 93.50 90 PRO A N 1
ATOM 705 C CA . PRO A 1 90 ? 5.168 9.005 -0.783 1.00 93.50 90 PRO A CA 1
ATOM 706 C C . PRO A 1 90 ? 3.964 8.315 -1.422 1.00 93.50 90 PRO A C 1
ATOM 708 O O . PRO A 1 90 ? 3.387 8.797 -2.406 1.00 93.50 90 PRO A O 1
ATOM 711 N N . ALA A 1 91 ? 3.580 7.176 -0.854 1.00 94.31 91 ALA A N 1
ATOM 712 C CA . ALA A 1 91 ? 2.420 6.408 -1.284 1.00 94.31 91 ALA A CA 1
ATOM 713 C C . ALA A 1 91 ? 1.100 6.947 -0.705 1.00 94.31 91 ALA A C 1
ATOM 715 O O . ALA A 1 91 ? 0.040 6.648 -1.252 1.00 94.31 91 ALA A O 1
ATOM 716 N N . VAL A 1 92 ? 1.177 7.761 0.349 1.00 93.81 92 VAL A N 1
ATOM 717 C CA . VAL A 1 92 ? 0.045 8.265 1.132 1.00 93.81 92 VAL A CA 1
ATOM 718 C C . VAL A 1 92 ? 0.174 9.764 1.401 1.00 93.81 92 VAL A C 1
ATOM 720 O O . VAL A 1 92 ? 1.257 10.336 1.283 1.00 93.81 92 VAL A O 1
ATOM 723 N N . ASP A 1 93 ? -0.941 10.393 1.758 1.00 93.69 93 ASP A N 1
ATOM 724 C CA . ASP A 1 93 ? -1.019 11.803 2.135 1.00 93.69 93 ASP A CA 1
ATOM 725 C C . ASP A 1 93 ? -1.096 11.944 3.662 1.00 93.69 93 ASP A C 1
ATOM 727 O O . ASP A 1 93 ? -1.957 11.327 4.289 1.00 93.69 93 ASP A O 1
ATOM 731 N N . PHE A 1 94 ? -0.213 12.742 4.270 1.00 93.50 94 PHE A N 1
ATOM 732 C CA . PHE A 1 94 ? -0.129 12.846 5.733 1.00 93.50 94 PHE A CA 1
ATOM 733 C C . PHE A 1 94 ? -1.428 13.347 6.373 1.00 93.50 94 PHE A C 1
ATOM 735 O O . PHE A 1 94 ? -1.797 12.856 7.437 1.00 93.50 94 PHE A O 1
ATOM 742 N N . ASP A 1 95 ? -2.167 14.252 5.727 1.00 94.69 95 ASP A N 1
ATOM 743 C CA . ASP A 1 95 ? -3.420 14.765 6.289 1.00 94.69 95 ASP A CA 1
ATOM 744 C C . ASP A 1 95 ? -4.495 13.680 6.330 1.00 94.69 95 ASP A C 1
ATOM 746 O O . ASP A 1 95 ? -5.271 13.599 7.283 1.00 94.69 95 ASP A O 1
ATOM 750 N N . GLN A 1 96 ? -4.528 12.811 5.318 1.00 96.50 96 GLN A N 1
ATOM 751 C CA . GLN A 1 96 ? -5.432 11.663 5.303 1.00 96.50 96 GLN A CA 1
ATOM 752 C C . GLN A 1 96 ? -5.009 10.588 6.296 1.00 96.50 96 GLN A C 1
ATOM 754 O O . GLN A 1 96 ? -5.868 9.998 6.940 1.00 96.50 96 GLN A O 1
ATOM 759 N N . MET A 1 97 ? -3.708 10.362 6.475 1.00 96.81 97 MET A N 1
ATOM 760 C CA . MET A 1 97 ? -3.226 9.400 7.466 1.00 96.81 97 MET A CA 1
ATOM 761 C C . MET A 1 97 ? -3.489 9.874 8.903 1.00 96.81 97 MET A C 1
ATOM 763 O O . MET A 1 97 ? -3.873 9.063 9.742 1.00 96.81 97 MET A O 1
ATOM 767 N N . ARG A 1 98 ? -3.409 11.185 9.174 1.00 96.06 98 ARG A N 1
ATOM 768 C CA . ARG A 1 98 ? -3.870 11.774 10.446 1.00 96.06 98 ARG A CA 1
ATOM 769 C C . ARG A 1 98 ? -5.373 11.595 10.657 1.00 96.06 98 ARG A C 1
ATOM 771 O O . ARG A 1 98 ? -5.796 11.279 11.760 1.00 96.06 98 ARG A O 1
ATOM 778 N N . GLN A 1 99 ? -6.183 11.763 9.609 1.00 96.25 99 GLN A N 1
ATOM 779 C CA . GLN A 1 99 ? -7.633 11.528 9.682 1.00 96.25 99 GLN A CA 1
ATOM 780 C C . GLN A 1 99 ? -7.991 10.051 9.859 1.00 96.25 99 GLN A C 1
ATOM 782 O O . GLN A 1 99 ? -8.975 9.746 10.528 1.00 96.25 99 GLN A O 1
ATOM 787 N N . LEU A 1 100 ? -7.218 9.148 9.248 1.00 96.81 100 LEU A N 1
ATOM 788 C CA . LEU A 1 100 ? -7.357 7.709 9.444 1.00 96.81 100 LEU A CA 1
ATOM 789 C C . LEU A 1 100 ? -7.047 7.325 10.894 1.00 96.81 100 LEU A C 1
ATOM 791 O O . LEU A 1 100 ? -7.672 6.403 11.402 1.00 96.81 100 LEU A O 1
ATOM 795 N N . ASN A 1 101 ? -6.118 8.044 11.539 1.00 95.56 101 ASN A N 1
ATOM 796 C CA . ASN A 1 101 ? -5.742 7.872 12.942 1.00 95.56 101 ASN A CA 1
ATOM 797 C C . ASN A 1 101 ? -5.456 6.400 13.290 1.00 95.56 101 ASN A C 1
ATOM 799 O O . ASN A 1 101 ? -6.020 5.850 14.230 1.00 95.56 101 ASN A O 1
ATOM 803 N N . ALA A 1 102 ? -4.621 5.751 12.474 1.00 96.19 102 ALA A N 1
ATOM 804 C CA . ALA A 1 102 ? -4.286 4.344 12.658 1.00 96.19 102 ALA A CA 1
ATOM 805 C C . ALA A 1 102 ? -3.511 4.119 13.966 1.00 96.19 102 ALA A C 1
ATOM 807 O O . ALA A 1 102 ? -2.552 4.839 14.248 1.00 96.19 102 ALA A O 1
ATOM 808 N N . ASP A 1 103 ? -3.871 3.069 14.707 1.00 96.50 103 ASP A N 1
ATOM 809 C CA . ASP A 1 103 ? -3.215 2.710 15.972 1.00 96.50 103 ASP A CA 1
ATOM 810 C C . ASP A 1 103 ? -1.782 2.196 15.779 1.00 96.50 103 ASP A C 1
ATOM 812 O O . ASP A 1 103 ? -0.949 2.276 16.682 1.00 96.50 103 ASP A O 1
ATOM 816 N N . MET A 1 104 ? -1.483 1.635 14.601 1.00 95.75 104 MET A N 1
ATOM 817 C CA . MET A 1 104 ? -0.168 1.086 14.285 1.00 95.75 104 MET A CA 1
ATOM 818 C C . MET A 1 104 ? 0.146 1.077 12.791 1.00 95.75 104 MET A C 1
ATOM 820 O O . MET A 1 104 ? -0.734 0.996 11.935 1.00 95.75 104 MET A O 1
ATOM 824 N N . TYR A 1 105 ? 1.446 1.084 12.499 1.00 96.94 105 TYR A N 1
ATOM 825 C CA . TYR A 1 105 ? 2.008 0.966 11.159 1.00 96.94 105 TYR A CA 1
ATOM 826 C C . TYR A 1 105 ? 2.920 -0.258 11.106 1.00 96.94 105 TYR A C 1
ATOM 828 O O . TYR A 1 105 ? 3.843 -0.382 11.909 1.00 96.94 105 TYR A O 1
ATOM 836 N N . ILE A 1 106 ? 2.667 -1.163 10.160 1.00 96.62 106 ILE A N 1
ATOM 837 C CA . ILE A 1 106 ? 3.403 -2.425 10.025 1.00 96.62 106 ILE A CA 1
ATOM 838 C C . ILE A 1 106 ? 4.110 -2.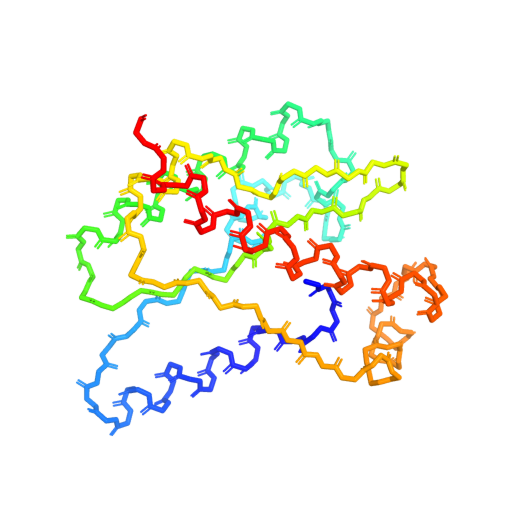446 8.670 1.00 96.62 106 ILE A C 1
ATOM 840 O O . ILE A 1 106 ? 3.462 -2.427 7.623 1.00 96.62 106 ILE A O 1
ATOM 844 N N . CYS A 1 107 ? 5.442 -2.536 8.686 1.00 96.19 107 CYS A N 1
ATOM 845 C CA . CYS A 1 107 ? 6.235 -2.781 7.484 1.00 96.19 107 CYS A CA 1
ATOM 846 C C . CYS A 1 107 ? 6.501 -4.285 7.339 1.00 96.19 107 CYS A C 1
ATOM 848 O O . CYS A 1 107 ? 7.297 -4.861 8.080 1.00 96.19 107 CYS A O 1
ATOM 850 N N . LEU A 1 108 ? 5.820 -4.929 6.388 1.00 94.44 108 LEU A N 1
ATOM 851 C CA . LEU A 1 108 ? 6.066 -6.330 6.046 1.00 94.44 108 LEU A CA 1
ATOM 852 C C . LEU A 1 108 ? 7.306 -6.446 5.154 1.00 94.44 108 LEU A C 1
ATOM 854 O O . LEU A 1 108 ? 7.359 -5.861 4.068 1.00 94.44 108 LEU A O 1
ATOM 858 N N . ILE A 1 109 ? 8.269 -7.250 5.600 1.00 92.88 109 ILE A N 1
ATOM 859 C CA . ILE A 1 109 ? 9.510 -7.555 4.886 1.00 92.88 109 ILE A CA 1
ATOM 860 C C . ILE A 1 109 ? 9.625 -9.063 4.646 1.00 92.88 109 ILE A C 1
ATOM 862 O O . ILE A 1 109 ? 9.070 -9.863 5.393 1.00 92.88 109 ILE A O 1
ATOM 866 N N . ASP A 1 110 ? 10.376 -9.445 3.619 1.00 92.88 110 ASP A N 1
ATOM 867 C CA . ASP A 1 110 ? 10.727 -10.840 3.326 1.00 92.88 110 ASP A CA 1
ATOM 868 C C . ASP A 1 110 ? 12.188 -10.922 2.851 1.00 92.88 110 ASP A C 1
ATOM 870 O O . ASP A 1 110 ? 12.809 -9.891 2.606 1.00 92.88 110 ASP A O 1
ATOM 874 N N . GLY A 1 111 ? 12.786 -12.106 2.726 1.00 92.69 111 GLY A N 1
ATOM 875 C CA . GLY A 1 111 ? 14.149 -12.296 2.224 1.00 92.69 111 GLY A CA 1
ATOM 876 C C . GLY A 1 111 ? 14.336 -11.775 0.792 1.00 92.69 111 GLY A C 1
ATOM 877 O O . GLY A 1 111 ? 13.500 -12.010 -0.075 1.00 92.69 111 GLY A O 1
ATOM 878 N N . VAL A 1 112 ? 15.458 -11.087 0.515 1.00 92.88 112 VAL A N 1
ATOM 879 C CA . VAL A 1 112 ? 15.715 -10.445 -0.800 1.00 92.88 112 VAL A CA 1
ATOM 880 C C . VAL A 1 112 ? 15.651 -11.477 -1.924 1.00 92.88 112 VAL A C 1
ATOM 882 O O . VAL A 1 112 ? 15.069 -11.222 -2.970 1.00 92.88 112 VAL A O 1
ATOM 885 N N . ILE A 1 113 ? 16.212 -12.664 -1.685 1.00 93.06 113 ILE A N 1
ATOM 886 C CA . ILE A 1 113 ? 16.250 -13.758 -2.659 1.00 93.06 113 ILE A CA 1
ATOM 887 C C . ILE A 1 113 ? 14.848 -14.312 -2.948 1.00 93.06 113 ILE A C 1
ATOM 889 O O . ILE A 1 113 ? 14.540 -14.621 -4.096 1.00 93.06 113 ILE A O 1
ATOM 893 N N . ALA A 1 114 ? 13.991 -14.416 -1.928 1.00 92.12 114 ALA A N 1
ATOM 894 C CA . ALA A 1 114 ? 12.618 -14.888 -2.096 1.00 92.12 114 ALA A CA 1
ATOM 895 C C . ALA A 1 114 ? 11.784 -13.881 -2.901 1.00 92.12 114 ALA A C 1
ATOM 897 O O . ALA A 1 114 ? 11.068 -14.268 -3.822 1.00 92.12 114 ALA A O 1
ATOM 898 N N . VAL A 1 115 ? 11.934 -12.587 -2.598 1.00 91.94 115 VAL A N 1
ATOM 899 C CA . VAL A 1 115 ? 11.302 -11.501 -3.361 1.00 91.94 115 VAL A CA 1
ATOM 900 C C . VAL A 1 115 ? 11.817 -11.471 -4.800 1.00 91.94 115 VAL A C 1
ATOM 902 O O . VAL A 1 115 ? 11.010 -11.385 -5.716 1.00 91.94 115 VAL A O 1
ATOM 905 N N . HIS A 1 116 ? 13.130 -11.604 -5.013 1.00 92.31 116 HIS A N 1
ATOM 906 C CA . HIS A 1 116 ? 13.728 -11.648 -6.349 1.00 92.31 116 HIS A CA 1
ATOM 907 C C . HIS A 1 116 ? 13.126 -12.760 -7.202 1.00 92.31 116 HIS A C 1
ATOM 909 O O . HIS A 1 116 ? 12.641 -12.486 -8.293 1.00 92.31 116 HIS A O 1
ATOM 915 N N . ARG A 1 117 ? 13.085 -13.992 -6.676 1.00 91.19 117 ARG A N 1
ATOM 916 C CA . ARG A 1 117 ? 12.497 -15.133 -7.386 1.00 91.19 117 ARG A CA 1
ATOM 917 C C . ARG A 1 117 ? 11.041 -14.859 -7.773 1.00 91.19 117 ARG A C 1
ATOM 919 O O . ARG A 1 117 ? 10.703 -14.977 -8.941 1.00 91.19 117 ARG A O 1
ATOM 926 N N . ARG A 1 118 ? 10.210 -14.418 -6.821 1.00 89.56 118 ARG A N 1
ATOM 927 C CA . ARG A 1 118 ? 8.794 -14.108 -7.086 1.00 89.56 118 ARG A CA 1
ATOM 928 C C . ARG A 1 118 ? 8.619 -13.018 -8.136 1.00 89.56 118 ARG A C 1
ATOM 930 O O . ARG A 1 118 ? 7.801 -13.158 -9.033 1.00 89.56 118 ARG A O 1
ATOM 937 N N . LEU A 1 119 ? 9.405 -11.946 -8.057 1.00 88.50 119 LEU A N 1
ATOM 938 C CA . LEU A 1 119 ? 9.341 -10.872 -9.043 1.00 88.50 119 LEU A CA 1
ATOM 939 C C . LEU A 1 119 ? 9.788 -11.340 -10.429 1.00 88.50 119 LEU A C 1
ATOM 941 O O . LEU A 1 119 ? 9.156 -10.953 -11.401 1.00 88.50 119 LEU A O 1
ATOM 945 N N . SER A 1 120 ? 10.834 -12.161 -10.527 1.00 86.69 120 SER A N 1
ATOM 946 C CA . SER A 1 120 ? 11.282 -12.735 -11.800 1.00 86.69 120 SER A CA 1
ATOM 947 C C . SER A 1 120 ? 10.254 -13.681 -12.425 1.00 86.69 120 SER A C 1
ATOM 949 O O . SER A 1 120 ? 10.171 -13.744 -13.649 1.00 86.69 120 SER A O 1
ATOM 951 N N . ASP A 1 121 ? 9.470 -14.380 -11.603 1.00 84.50 121 ASP A N 1
ATOM 952 C CA . ASP A 1 121 ? 8.444 -15.317 -12.067 1.00 84.50 121 ASP A CA 1
ATOM 953 C C . ASP A 1 121 ? 7.128 -14.603 -12.449 1.00 84.50 121 ASP A C 1
ATOM 955 O O . ASP A 1 121 ? 6.478 -14.972 -13.426 1.00 84.50 121 ASP A O 1
ATOM 959 N N . GLU A 1 122 ? 6.726 -13.573 -11.694 1.00 78.00 122 GLU A N 1
ATOM 960 C CA . GLU A 1 122 ? 5.384 -12.967 -11.770 1.00 78.00 122 GLU A CA 1
ATOM 961 C C . GLU A 1 122 ? 5.347 -11.587 -12.452 1.00 78.00 122 GLU A C 1
ATOM 963 O O . GLU A 1 122 ? 4.280 -11.126 -12.868 1.00 78.00 122 GLU A O 1
ATOM 968 N N . HIS A 1 123 ? 6.484 -10.892 -12.566 1.00 71.50 123 HIS A N 1
ATOM 969 C CA . HIS A 1 123 ? 6.527 -9.495 -12.992 1.00 71.50 123 HIS A CA 1
ATOM 970 C C . HIS A 1 123 ? 7.605 -9.219 -14.047 1.00 71.50 123 HIS A C 1
ATOM 972 O O . HIS A 1 123 ? 8.746 -9.651 -13.960 1.00 71.50 123 HIS A O 1
ATOM 978 N N . THR A 1 124 ? 7.284 -8.367 -15.020 1.00 71.94 124 THR A N 1
ATOM 979 C CA . THR A 1 124 ? 8.234 -7.926 -16.059 1.00 71.94 124 THR A CA 1
ATOM 980 C C . THR A 1 124 ? 9.097 -6.737 -15.616 1.00 71.94 124 THR A C 1
ATOM 982 O O . THR A 1 124 ? 9.512 -5.932 -16.449 1.00 71.94 124 THR A O 1
ATOM 985 N N . ILE A 1 125 ? 9.279 -6.537 -14.309 1.00 77.25 125 ILE A N 1
ATOM 986 C CA . ILE A 1 125 ? 10.037 -5.397 -13.783 1.00 77.25 125 ILE A CA 1
ATOM 987 C C . ILE A 1 125 ? 11.508 -5.790 -13.755 1.00 77.25 125 ILE A C 1
ATOM 989 O O . ILE A 1 125 ? 11.890 -6.688 -13.005 1.00 77.25 125 ILE A O 1
ATOM 993 N N . ASP A 1 126 ? 12.324 -5.099 -14.546 1.00 83.38 126 ASP A N 1
ATOM 994 C CA . ASP A 1 126 ? 13.773 -5.263 -14.493 1.00 83.38 126 ASP A CA 1
ATOM 995 C C . ASP A 1 126 ? 14.307 -4.733 -13.154 1.00 83.38 126 ASP A C 1
ATOM 997 O O . ASP A 1 126 ? 13.973 -3.619 -12.736 1.00 83.38 126 ASP A O 1
ATOM 1001 N N . HIS A 1 127 ? 15.068 -5.562 -12.444 1.00 89.75 127 HIS A N 1
ATOM 1002 C CA . HIS A 1 127 ? 15.588 -5.247 -11.119 1.00 89.75 127 HIS A CA 1
ATOM 1003 C C . HIS A 1 127 ? 16.806 -6.106 -10.777 1.00 89.75 127 HIS A C 1
ATOM 1005 O O . HIS A 1 127 ? 16.935 -7.259 -11.188 1.00 89.75 127 HIS A O 1
ATOM 1011 N N . THR A 1 128 ? 17.679 -5.562 -9.937 1.00 92.56 128 THR A N 1
ATOM 1012 C CA . THR A 1 128 ? 18.805 -6.282 -9.337 1.00 92.56 128 THR A CA 1
ATOM 1013 C C . THR A 1 128 ? 18.545 -6.578 -7.860 1.00 92.56 128 THR A C 1
ATOM 1015 O O . THR A 1 128 ? 17.691 -5.967 -7.216 1.00 92.56 128 THR A O 1
ATOM 1018 N N . LEU A 1 129 ? 19.342 -7.470 -7.260 1.00 93.94 129 LEU A N 1
ATOM 1019 C CA . LEU A 1 129 ? 19.306 -7.687 -5.806 1.00 93.94 129 LEU A CA 1
ATOM 1020 C C . LEU A 1 129 ? 19.598 -6.402 -5.017 1.00 93.94 129 LEU A C 1
ATOM 1022 O O . LEU A 1 129 ? 19.028 -6.195 -3.946 1.00 93.94 129 LEU A O 1
ATOM 1026 N N . LYS A 1 130 ? 20.460 -5.527 -5.552 1.00 94.69 130 LYS A N 1
ATOM 1027 C CA . LYS A 1 130 ? 20.745 -4.220 -4.955 1.00 94.69 130 LYS A CA 1
ATOM 1028 C C . LYS A 1 130 ? 19.489 -3.350 -4.932 1.00 94.69 130 LYS A C 1
ATOM 1030 O O . LYS A 1 130 ? 19.216 -2.739 -3.904 1.00 94.69 130 LYS A O 1
ATOM 1035 N N . ASP A 1 131 ? 18.717 -3.332 -6.017 1.00 92.62 131 ASP A N 1
ATOM 1036 C CA . ASP A 1 131 ? 17.473 -2.557 -6.081 1.00 92.62 131 ASP A CA 1
ATOM 1037 C C . ASP A 1 131 ? 16.471 -3.044 -5.037 1.00 92.62 131 ASP A C 1
ATOM 1039 O O . ASP A 1 131 ? 15.901 -2.236 -4.315 1.00 92.62 131 ASP A O 1
ATOM 1043 N N . LEU A 1 132 ? 16.326 -4.359 -4.863 1.00 93.62 132 LEU A N 1
ATOM 1044 C CA . LEU A 1 132 ? 15.424 -4.923 -3.855 1.00 93.62 132 LEU A CA 1
ATOM 1045 C C . LEU A 1 132 ? 15.843 -4.615 -2.415 1.00 93.62 132 LEU A C 1
ATOM 1047 O O . LEU A 1 132 ? 14.981 -4.418 -1.557 1.00 93.62 132 LEU A O 1
ATOM 1051 N N . ILE A 1 133 ? 17.149 -4.573 -2.136 1.00 94.81 133 ILE A N 1
ATOM 1052 C CA . ILE A 1 133 ? 17.662 -4.109 -0.840 1.00 94.81 133 ILE A CA 1
ATOM 1053 C C . ILE A 1 133 ? 17.288 -2.638 -0.647 1.00 94.81 133 ILE A C 1
ATOM 1055 O O . ILE A 1 133 ? 16.716 -2.286 0.376 1.00 94.81 133 ILE A O 1
ATOM 1059 N N . VAL A 1 134 ? 17.522 -1.793 -1.650 1.00 94.56 134 VAL A N 1
ATOM 1060 C CA . VAL A 1 134 ? 17.171 -0.367 -1.593 1.00 94.56 134 VAL A CA 1
ATOM 1061 C C . VAL A 1 134 ? 15.665 -0.166 -1.379 1.00 94.56 134 VAL A C 1
ATOM 1063 O O . VAL A 1 134 ? 15.270 0.584 -0.491 1.00 94.56 134 VAL A O 1
ATOM 1066 N N . TRP A 1 135 ? 14.811 -0.887 -2.111 1.00 93.56 135 TRP A N 1
ATOM 1067 C CA . TRP A 1 135 ? 13.351 -0.792 -1.973 1.00 93.56 135 TRP A CA 1
ATOM 1068 C C . TRP A 1 135 ? 12.868 -1.233 -0.589 1.00 93.56 135 TRP A C 1
ATOM 1070 O O . TRP A 1 135 ? 11.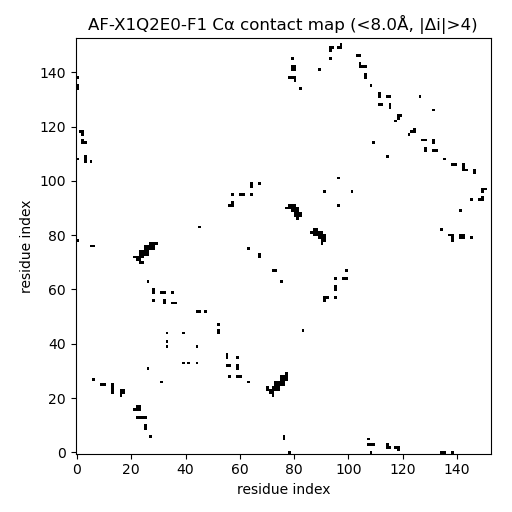827 -0.777 -0.121 1.00 93.56 135 TRP A O 1
ATOM 1080 N N . ARG A 1 136 ? 13.608 -2.129 0.076 1.00 95.06 136 ARG A N 1
ATOM 1081 C CA . ARG A 1 136 ? 13.334 -2.529 1.460 1.00 95.06 136 ARG A CA 1
ATOM 1082 C C . ARG A 1 136 ? 13.581 -1.397 2.421 1.00 95.06 136 ARG A C 1
ATOM 1084 O O . ARG A 1 136 ? 12.680 -1.062 3.182 1.00 95.06 136 ARG A O 1
ATOM 1091 N N . GLU A 1 137 ? 14.777 -0.832 2.366 1.00 95.75 137 GLU A N 1
ATOM 1092 C CA . GLU A 1 137 ? 15.171 0.251 3.258 1.00 95.75 137 GLU A CA 1
ATOM 1093 C C . GLU A 1 137 ? 14.240 1.456 3.084 1.00 95.75 137 GLU A C 1
ATOM 1095 O O . GLU A 1 137 ? 13.822 2.066 4.061 1.00 95.75 137 GLU A O 1
ATOM 1100 N N . GLU A 1 138 ? 13.812 1.733 1.851 1.00 95.81 138 GLU A N 1
ATOM 1101 C CA . GLU A 1 138 ? 12.850 2.794 1.537 1.00 95.81 138 GLU A CA 1
ATOM 1102 C C . GLU A 1 138 ? 11.452 2.557 2.101 1.00 95.81 138 GLU A C 1
ATOM 1104 O O . GLU A 1 138 ? 10.781 3.509 2.507 1.00 95.81 138 GLU A O 1
ATOM 1109 N N . GLU A 1 139 ? 10.990 1.308 2.122 1.00 95.75 139 GLU A N 1
ATOM 1110 C CA . GLU A 1 139 ? 9.705 0.965 2.724 1.00 95.75 139 GLU A CA 1
ATOM 1111 C C . GLU A 1 139 ? 9.792 1.012 4.257 1.00 95.75 139 GLU A C 1
ATOM 1113 O O . GLU A 1 139 ? 8.875 1.521 4.902 1.00 95.75 139 GLU A O 1
ATOM 1118 N N . ILE A 1 140 ? 10.897 0.533 4.843 1.00 96.50 140 ILE A N 1
ATOM 1119 C CA . ILE A 1 140 ? 11.154 0.583 6.291 1.00 96.50 140 ILE A CA 1
ATOM 1120 C C . ILE A 1 140 ? 11.186 2.036 6.764 1.00 96.50 140 ILE A C 1
ATOM 1122 O O . ILE A 1 140 ? 10.360 2.424 7.593 1.00 96.50 140 ILE A O 1
ATOM 1126 N N . ILE A 1 141 ? 12.073 2.857 6.193 1.00 96.88 141 ILE A N 1
ATOM 1127 C CA . ILE A 1 141 ? 12.204 4.259 6.597 1.00 96.88 141 ILE A CA 1
ATOM 1128 C C . ILE A 1 141 ? 10.948 5.054 6.250 1.00 96.88 141 ILE A C 1
ATOM 1130 O O . ILE A 1 141 ? 10.515 5.887 7.036 1.00 96.88 141 ILE A O 1
ATOM 1134 N N . GLY A 1 142 ? 10.308 4.771 5.111 1.00 96.44 142 GLY A N 1
ATOM 1135 C CA . GLY A 1 142 ? 9.053 5.406 4.726 1.00 96.44 142 GLY A CA 1
ATOM 1136 C C . GLY A 1 142 ? 7.940 5.146 5.739 1.00 96.44 142 GLY A C 1
ATOM 1137 O O . GLY A 1 142 ? 7.206 6.066 6.091 1.00 96.44 142 GLY A O 1
ATOM 1138 N N . THR A 1 143 ? 7.840 3.914 6.245 1.00 96.69 143 THR A N 1
ATOM 1139 C CA . THR A 1 143 ? 6.854 3.540 7.270 1.00 96.69 143 THR A CA 1
ATOM 1140 C C . THR A 1 143 ? 7.167 4.205 8.611 1.00 96.69 143 THR A C 1
ATOM 1142 O O . THR A 1 143 ? 6.264 4.721 9.268 1.00 96.69 143 THR A O 1
ATOM 1145 N N . GLU A 1 144 ? 8.442 4.249 9.005 1.00 96.44 144 GLU A N 1
ATOM 1146 C CA . GLU A 1 144 ? 8.876 4.925 10.232 1.00 96.44 144 GLU A CA 1
ATOM 1147 C C . GLU A 1 144 ? 8.593 6.434 10.178 1.00 96.44 144 GLU A C 1
ATOM 1149 O O . GLU A 1 144 ? 8.015 6.995 11.111 1.00 96.44 144 GLU A O 1
ATOM 1154 N N . MET A 1 145 ? 8.950 7.088 9.070 1.00 95.50 145 MET A N 1
ATOM 1155 C CA . MET A 1 145 ? 8.711 8.517 8.857 1.00 95.50 145 MET A CA 1
ATOM 1156 C C . MET A 1 145 ? 7.223 8.836 8.794 1.00 95.50 145 MET A C 1
ATOM 1158 O O . MET A 1 145 ? 6.801 9.863 9.318 1.00 95.50 145 MET A O 1
ATOM 1162 N N . LEU A 1 146 ? 6.414 7.952 8.206 1.00 94.69 146 LEU A N 1
ATOM 1163 C CA . LEU A 1 146 ? 4.966 8.095 8.220 1.00 94.69 146 LEU A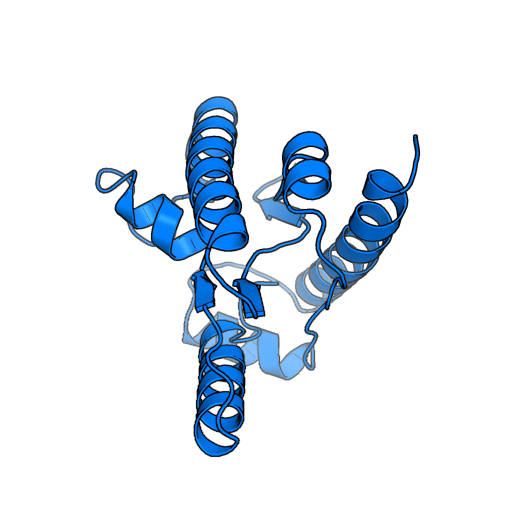 CA 1
ATOM 1164 C C . LEU A 1 146 ? 4.423 8.076 9.653 1.00 94.69 146 LEU A C 1
ATOM 1166 O O . LEU A 1 146 ? 3.698 8.989 10.034 1.00 94.69 146 LEU A O 1
ATOM 1170 N N . CYS A 1 147 ? 4.821 7.083 10.451 1.00 94.81 147 CYS A N 1
ATOM 1171 C CA . CYS A 1 147 ? 4.411 6.957 11.849 1.00 94.81 147 CYS A CA 1
ATOM 1172 C C . CYS A 1 147 ? 4.811 8.188 12.684 1.00 94.81 147 CYS A C 1
ATOM 1174 O O . CYS A 1 147 ? 4.013 8.695 13.470 1.00 94.81 147 CYS A O 1
ATOM 1176 N N . LYS A 1 148 ? 6.023 8.723 12.489 1.00 94.06 148 LYS A N 1
ATOM 1177 C CA . LYS A 1 148 ? 6.469 9.945 13.180 1.00 94.06 148 LYS A CA 1
ATOM 1178 C C . LYS A 1 148 ? 5.722 11.190 12.694 1.00 94.06 148 LYS A C 1
ATOM 1180 O O . LYS A 1 148 ? 5.191 11.936 13.509 1.00 94.06 148 LYS A O 1
ATOM 1185 N N . GLY A 1 149 ? 5.607 11.382 11.381 1.00 91.69 149 GLY A N 1
ATOM 1186 C CA . GLY A 1 149 ? 5.043 12.603 10.800 1.00 91.69 149 GLY A CA 1
ATOM 1187 C C . GLY A 1 149 ? 3.533 12.773 11.002 1.00 91.69 149 GLY A C 1
ATOM 1188 O O . GLY A 1 149 ? 3.040 13.900 10.966 1.00 91.69 149 GLY A O 1
ATOM 1189 N N . VAL A 1 150 ? 2.777 11.696 11.255 1.00 92.19 150 VAL A N 1
ATOM 1190 C CA . VAL A 1 150 ? 1.363 11.827 11.666 1.00 92.19 150 VAL A CA 1
ATOM 1191 C C . VAL A 1 150 ? 1.206 12.296 13.116 1.00 92.19 150 VAL A C 1
ATOM 1193 O O . VAL A 1 150 ? 0.178 12.884 13.440 1.00 92.19 150 VAL A O 1
ATOM 1196 N N . ASN A 1 151 ? 2.220 12.084 13.963 1.00 81.25 151 ASN A N 1
ATOM 1197 C CA . ASN A 1 151 ? 2.210 12.463 15.379 1.00 81.25 151 ASN A CA 1
ATOM 1198 C C . ASN A 1 151 ? 2.744 13.882 15.635 1.00 81.25 151 ASN A C 1
ATOM 1200 O O . ASN A 1 151 ? 2.491 14.450 16.699 1.00 81.25 151 ASN A O 1
ATOM 1204 N N . GLU A 1 152 ? 3.474 14.460 14.682 1.00 72.06 152 GLU A N 1
ATOM 1205 C CA . GLU A 1 152 ? 3.918 15.853 14.738 1.00 72.06 152 GLU A CA 1
ATOM 1206 C C . GLU A 1 152 ? 2.711 16.786 14.522 1.00 72.06 152 GLU A C 1
ATOM 1208 O O . GLU A 1 152 ? 2.051 16.735 13.477 1.00 72.06 152 GLU A O 1
ATOM 1213 N N . LYS A 1 153 ? 2.391 17.581 15.555 1.00 54.41 153 LYS A N 1
ATOM 1214 C CA . LYS A 1 153 ? 1.352 18.625 15.549 1.00 54.41 153 LYS A CA 1
ATOM 1215 C C . LYS A 1 153 ? 1.881 19.936 14.988 1.00 5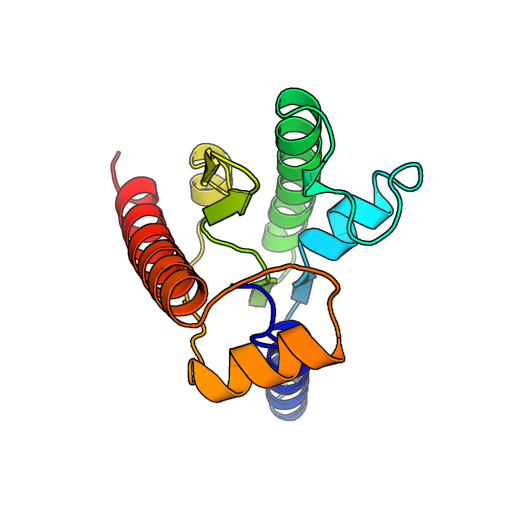4.41 153 LYS A C 1
ATOM 1217 O O . LYS A 1 153 ? 3.009 20.311 15.374 1.00 54.41 153 LYS A O 1
#

Solvent-accessible surface area (backbone atoms only — not comparable to full-atom values): 9190 Å² total; per-residue (Å²): 96,86,52,66,56,63,65,68,53,50,54,50,52,38,51,55,34,45,80,70,76,37,73,55,50,78,42,50,50,69,59,49,41,43,69,76,36,74,88,52,58,87,92,41,67,85,75,49,59,66,71,57,47,51,51,45,50,54,52,48,50,52,55,50,43,58,49,51,77,78,43,96,36,73,45,77,52,68,53,42,41,43,81,55,95,96,44,77,45,72,55,67,56,64,72,58,51,46,71,51,59,70,95,74,84,84,77,84,82,71,57,64,68,60,30,48,53,46,32,68,75,76,41,96,69,88,79,49,75,67,52,52,51,52,47,45,53,46,29,48,52,31,40,51,50,48,62,50,59,50,70,61,128

Sequence (153 aa):
MVGVDKKSYLEKVCRFAAENGKDVLLCNVGEQMYAEAPDIPAGKILDIPMKRLSSLRRSVFKDIIARAKASDNLIVNTHATFRWRHGLFPAVDFDQMRQLNADMYICLIDGVIAVHRRLSDEHTIDHTLKDLIVWREEEIIGTEMLCKGVNEK

Secondary structure (DSSP, 8-state):
-TTS-HHHHHHHHHHHHHHTT---EEEEHHHHHHHH-TTSPTT-GGGS-HHHHHHHHHHHHHHHHHHHTT-SSEEEE--SEEEETTEEEESS-HHHHHHHT-S--------HHHHHHHHHHH------HHHHHHHHHHHHHHHHHHHHHHH--

Mean predicted aligned error: 3.64 Å